Protein AF-A0A2I0MI39-F1 (afdb_monomer_lite)

Radius of gyration: 31.72 Å; chains: 1; bounding box: 59×36×102 Å

Organism: Columba livia (NCBI:txid8932)

Foldseek 3Di:
DDDDDPPPCPPVVCVVCVVVVCVVVVVVVCVVVVVVCCVVVVVVCCVVVLVVLVVVLVVLLVVLVVLLVVLVVPDDPVSVVLNVLSVVLNVLSVPQPSPDPPPPCNVVSSVVSVVSSVVSVVPDDDDPPPPVPPDPPPD

Structure (mmCIF, N/CA/C/O backbone):
data_AF-A0A2I0MI39-F1
#
_entry.id   AF-A0A2I0MI39-F1
#
loop_
_atom_site.group_PDB
_atom_site.id
_atom_site.type_symbol
_atom_site.label_atom_id
_atom_site.label_alt_id
_atom_site.label_comp_id
_atom_site.label_asym_id
_atom_site.label_entity_id
_atom_site.label_seq_id
_atom_site.pdbx_PDB_ins_code
_atom_site.Cartn_x
_atom_site.Cartn_y
_atom_site.Cartn_z
_atom_site.occupancy
_atom_site.B_iso_or_equiv
_atom_site.auth_seq_id
_atom_site.auth_comp_id
_atom_site.auth_asym_id
_atom_site.auth_atom_id
_atom_site.pdbx_PDB_model_num
ATOM 1 N N . MET A 1 1 ? 22.622 -2.334 -71.144 1.00 35.53 1 MET A N 1
ATOM 2 C CA . MET A 1 1 ? 23.442 -1.462 -70.280 1.00 35.53 1 MET A CA 1
ATOM 3 C C . MET A 1 1 ? 23.460 -2.126 -68.914 1.00 35.53 1 MET A C 1
ATOM 5 O O . MET A 1 1 ? 22.457 -2.076 -68.218 1.00 35.53 1 MET A O 1
ATOM 9 N N . ALA A 1 2 ? 24.496 -2.919 -68.637 1.00 39.22 2 ALA A N 1
ATOM 10 C CA . ALA A 1 2 ? 24.607 -3.697 -67.407 1.00 39.22 2 ALA A CA 1
ATOM 11 C C . ALA A 1 2 ? 25.108 -2.776 -66.288 1.00 39.22 2 ALA A C 1
ATOM 13 O O . ALA A 1 2 ? 26.141 -2.128 -66.455 1.00 39.22 2 ALA A O 1
ATOM 14 N N . ALA A 1 3 ? 24.354 -2.684 -65.194 1.00 43.66 3 ALA A N 1
ATOM 15 C CA . ALA A 1 3 ? 24.803 -2.017 -63.982 1.00 43.66 3 ALA A CA 1
ATOM 16 C C . ALA A 1 3 ? 25.864 -2.913 -63.336 1.00 43.66 3 ALA A C 1
ATOM 18 O O . ALA A 1 3 ? 25.566 -4.034 -62.924 1.00 43.66 3 ALA A O 1
ATOM 19 N N . ALA A 1 4 ? 27.110 -2.447 -63.335 1.00 47.12 4 ALA A N 1
ATOM 20 C CA . ALA A 1 4 ? 28.201 -3.110 -62.647 1.00 47.12 4 ALA A CA 1
ATOM 21 C C . ALA A 1 4 ? 27.928 -3.044 -61.140 1.00 47.12 4 ALA A C 1
ATOM 23 O O . ALA A 1 4 ? 27.903 -1.960 -60.556 1.00 47.12 4 ALA A O 1
ATOM 24 N N . ALA A 1 5 ? 27.683 -4.206 -60.538 1.00 52.31 5 ALA A N 1
ATOM 25 C CA . ALA A 1 5 ? 27.735 -4.378 -59.099 1.00 52.31 5 ALA A CA 1
ATOM 26 C C . ALA A 1 5 ? 29.153 -4.027 -58.627 1.00 52.31 5 ALA A C 1
ATOM 28 O O . ALA A 1 5 ? 30.145 -4.524 -59.162 1.00 52.31 5 ALA A O 1
ATOM 29 N N . SER A 1 6 ? 29.238 -3.118 -57.663 1.00 50.66 6 SER A N 1
ATOM 30 C CA . SER A 1 6 ? 30.484 -2.742 -57.009 1.00 50.66 6 SER A CA 1
ATOM 31 C C . SER A 1 6 ? 30.865 -3.836 -56.007 1.00 50.66 6 SER A C 1
ATOM 33 O O . SER A 1 6 ? 30.494 -3.769 -54.841 1.00 50.66 6 SER A O 1
ATOM 35 N N . GLU A 1 7 ? 31.616 -4.846 -56.451 1.00 56.44 7 GLU A N 1
ATOM 36 C CA . GLU A 1 7 ? 32.150 -5.931 -55.599 1.00 56.44 7 GLU A CA 1
ATOM 37 C C . GLU A 1 7 ? 33.188 -5.458 -54.554 1.00 56.44 7 GLU A C 1
ATOM 39 O O . GLU A 1 7 ? 33.725 -6.266 -53.802 1.00 56.44 7 GLU A O 1
ATOM 44 N N . GLY A 1 8 ? 33.475 -4.153 -54.467 1.00 54.38 8 GLY A N 1
ATOM 45 C CA . GLY A 1 8 ? 34.368 -3.571 -53.457 1.00 54.38 8 GLY A CA 1
ATOM 46 C C . GLY A 1 8 ? 33.672 -2.747 -52.369 1.00 54.38 8 GLY A C 1
ATOM 47 O O . GLY A 1 8 ? 34.319 -2.405 -51.384 1.00 54.38 8 GLY A O 1
ATOM 48 N N . SER A 1 9 ? 32.385 -2.424 -52.537 1.00 54.88 9 SER A N 1
ATOM 49 C CA . SER A 1 9 ? 31.638 -1.538 -51.626 1.00 54.88 9 SER A CA 1
ATOM 50 C C . SER A 1 9 ? 30.850 -2.285 -50.551 1.00 54.88 9 SER A C 1
ATOM 52 O O . SER A 1 9 ? 30.189 -1.636 -49.766 1.00 54.88 9 SER A O 1
ATOM 54 N N . ASP A 1 10 ? 30.893 -3.618 -50.502 1.00 67.12 10 ASP A N 1
ATOM 55 C CA . 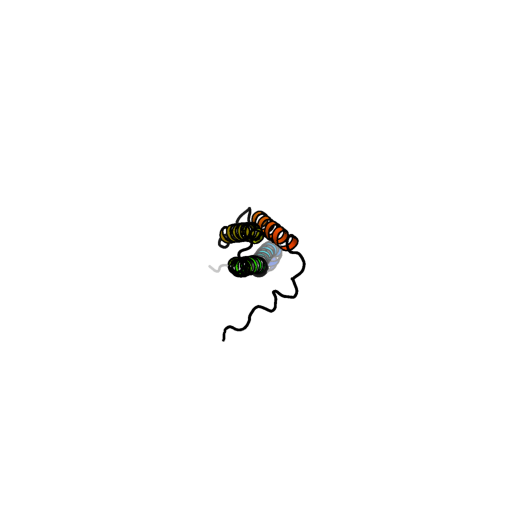ASP A 1 10 ? 30.064 -4.398 -49.563 1.00 67.12 10 ASP A CA 1
ATOM 56 C C . ASP A 1 10 ? 30.882 -4.896 -48.353 1.00 67.12 10 ASP A C 1
ATOM 58 O O . ASP A 1 10 ? 30.527 -4.669 -47.202 1.00 67.12 10 ASP A O 1
ATOM 62 N N . MET A 1 11 ? 32.059 -5.495 -48.587 1.00 72.75 11 MET A N 1
ATOM 63 C CA . MET A 1 11 ? 32.841 -6.154 -47.524 1.00 72.75 11 MET A CA 1
ATOM 64 C C . MET A 1 11 ? 33.561 -5.183 -46.569 1.00 72.75 11 MET A C 1
ATOM 66 O O . MET A 1 11 ? 33.714 -5.477 -45.384 1.00 72.75 11 MET A O 1
ATOM 70 N N . PHE A 1 12 ? 34.037 -4.034 -47.062 1.00 79.94 12 PHE A N 1
ATOM 71 C CA . PHE A 1 12 ? 34.697 -3.031 -46.214 1.00 79.94 12 PHE A CA 1
ATOM 72 C C . PHE A 1 12 ? 33.707 -2.021 -45.621 1.00 79.94 12 PHE A C 1
ATOM 74 O O . PHE A 1 12 ? 33.954 -1.548 -44.513 1.00 79.94 12 PHE A O 1
ATOM 81 N N . ASP A 1 13 ? 32.571 -1.757 -46.279 1.00 80.56 13 ASP A N 1
ATOM 82 C CA . ASP A 1 13 ? 31.486 -0.940 -45.712 1.00 80.56 13 ASP A CA 1
ATOM 83 C C . ASP A 1 13 ? 30.855 -1.634 -44.504 1.00 80.56 13 ASP A C 1
ATOM 85 O O . ASP A 1 13 ? 30.511 -0.976 -43.522 1.00 80.56 13 ASP A O 1
ATOM 89 N N . GLU A 1 14 ? 30.784 -2.969 -44.500 1.00 77.19 14 GLU A N 1
ATOM 90 C CA . GLU A 1 14 ? 30.407 -3.712 -43.300 1.00 77.19 14 GLU A CA 1
ATOM 91 C C . GLU A 1 14 ? 31.328 -3.396 -42.117 1.00 77.19 14 GLU A C 1
ATOM 93 O O . GLU A 1 14 ? 30.830 -3.145 -41.023 1.00 77.19 14 GLU A O 1
ATOM 98 N N . ILE A 1 15 ? 32.646 -3.354 -42.317 1.00 81.38 15 ILE A N 1
ATOM 99 C CA . ILE A 1 15 ? 33.616 -3.077 -41.247 1.00 81.38 15 ILE A CA 1
ATOM 100 C C . ILE A 1 15 ? 33.574 -1.600 -40.835 1.00 81.38 15 ILE A C 1
ATOM 102 O O . ILE A 1 15 ? 33.587 -1.296 -39.644 1.00 81.38 15 ILE A O 1
ATOM 106 N N . VAL A 1 16 ? 33.501 -0.680 -41.800 1.00 83.94 16 VAL A N 1
ATOM 107 C CA . VAL A 1 16 ? 33.480 0.771 -41.546 1.00 83.94 16 VAL A CA 1
ATOM 108 C C . VAL A 1 16 ? 32.198 1.190 -40.828 1.00 83.94 16 VAL A C 1
ATOM 110 O O . VAL A 1 16 ? 32.254 1.988 -39.898 1.00 83.94 16 VAL A O 1
ATOM 113 N N . MET A 1 17 ? 31.055 0.614 -41.202 1.00 83.44 17 MET A N 1
ATOM 114 C CA . MET A 1 17 ? 29.758 0.913 -40.588 1.00 83.44 17 MET A CA 1
ATOM 115 C C . MET A 1 17 ? 29.460 0.041 -39.358 1.00 83.44 17 MET A C 1
ATOM 117 O O . MET A 1 17 ? 28.373 0.139 -38.790 1.00 83.44 17 MET A O 1
ATOM 121 N N . ALA A 1 18 ? 30.387 -0.831 -38.944 1.00 79.94 18 ALA A N 1
ATOM 122 C CA . ALA A 1 18 ? 30.188 -1.736 -37.815 1.00 79.94 18 ALA A CA 1
ATOM 123 C C . ALA A 1 18 ? 29.948 -0.983 -36.499 1.00 79.94 18 ALA A C 1
ATOM 125 O O . ALA A 1 18 ? 29.040 -1.351 -35.762 1.00 79.94 18 ALA A O 1
ATOM 126 N N . ASP A 1 19 ? 30.709 0.081 -36.227 1.00 82.12 19 ASP A N 1
ATOM 127 C CA . ASP A 1 19 ? 30.586 0.871 -34.992 1.00 82.12 19 ASP A CA 1
ATOM 128 C C . ASP A 1 19 ? 29.193 1.511 -34.865 1.00 82.12 19 ASP A C 1
ATOM 130 O O . ASP A 1 19 ? 28.506 1.344 -33.860 1.00 82.12 19 ASP A O 1
ATOM 134 N N . GLU A 1 20 ? 28.712 2.143 -35.938 1.00 82.06 20 GLU A N 1
ATOM 135 C CA . GLU A 1 20 ? 27.383 2.759 -35.991 1.00 82.06 20 GLU A CA 1
ATOM 136 C C . GLU A 1 20 ? 26.254 1.727 -35.807 1.00 82.06 20 GLU A C 1
ATOM 138 O O . GLU A 1 20 ? 25.275 1.985 -35.101 1.00 82.06 20 GLU A O 1
ATOM 143 N N . ARG A 1 21 ? 26.391 0.535 -36.414 1.00 81.38 21 ARG A N 1
ATOM 144 C CA . ARG A 1 21 ? 25.414 -0.555 -36.260 1.00 81.38 21 ARG A CA 1
ATOM 145 C C . ARG A 1 21 ? 25.418 -1.118 -34.847 1.00 81.38 21 ARG A C 1
ATOM 147 O O . ARG A 1 21 ? 24.352 -1.197 -34.249 1.00 81.38 21 ARG A O 1
ATOM 154 N N . PHE A 1 22 ? 26.582 -1.445 -34.287 1.00 81.75 22 PHE A N 1
ATOM 155 C CA . PHE A 1 22 ? 26.676 -1.993 -32.933 1.00 81.75 22 PHE A CA 1
ATOM 156 C C . PHE A 1 22 ? 26.248 -0.983 -31.863 1.00 81.75 22 PHE A C 1
ATOM 158 O O . PHE A 1 22 ? 25.647 -1.377 -30.865 1.00 81.75 22 PHE A O 1
ATOM 165 N N . HIS A 1 23 ? 26.465 0.318 -32.075 1.00 84.31 23 HIS A N 1
ATOM 166 C CA . HIS A 1 23 ? 25.885 1.355 -31.220 1.00 84.31 23 HIS A CA 1
ATOM 167 C C . HIS A 1 23 ? 24.353 1.384 -31.297 1.00 84.31 23 HIS A C 1
ATOM 169 O O . HIS A 1 23 ? 23.687 1.453 -30.260 1.00 84.31 23 HIS A O 1
ATOM 175 N N . GLY A 1 24 ? 23.778 1.304 -32.501 1.00 85.94 24 GLY A N 1
ATOM 176 C CA . GLY A 1 24 ? 22.327 1.252 -32.690 1.00 85.94 24 GLY A CA 1
ATOM 177 C C . GLY A 1 24 ? 21.693 -0.013 -32.103 1.00 85.94 24 GLY A C 1
ATOM 178 O O . GLY A 1 24 ? 20.705 0.075 -31.373 1.00 85.94 24 GLY A O 1
ATOM 179 N N . GLU A 1 25 ? 22.284 -1.173 -32.381 1.00 89.62 25 GLU A N 1
ATOM 180 C CA . GLU A 1 25 ? 21.854 -2.483 -31.883 1.00 89.62 25 GLU A CA 1
ATOM 181 C C . GLU A 1 25 ? 21.966 -2.557 -30.359 1.00 89.62 25 GLU A C 1
ATOM 183 O O . GLU A 1 25 ? 20.990 -2.894 -29.694 1.00 89.62 25 GLU A O 1
ATOM 188 N N . GLY A 1 26 ? 23.099 -2.137 -29.788 1.00 92.50 26 GLY A N 1
ATOM 189 C CA . GLY A 1 26 ? 23.304 -2.127 -28.340 1.00 92.50 26 GLY A CA 1
ATOM 190 C C . GLY A 1 26 ? 22.343 -1.190 -27.603 1.00 92.50 26 GLY A C 1
ATOM 191 O O . GLY A 1 26 ? 21.843 -1.535 -26.532 1.00 92.50 26 GLY A O 1
ATOM 192 N N . TYR A 1 27 ? 22.023 -0.022 -28.176 1.00 93.25 27 TYR A N 1
ATOM 193 C CA . TYR A 1 27 ? 21.002 0.863 -27.609 1.00 93.25 27 TYR A CA 1
ATOM 194 C C . TYR A 1 27 ? 19.609 0.229 -27.659 1.00 93.25 27 TYR A C 1
ATOM 196 O O . TYR A 1 27 ? 18.882 0.272 -26.666 1.00 93.25 27 TYR A O 1
ATOM 204 N N . GLN A 1 28 ? 19.225 -0.351 -28.800 1.00 94.88 28 GLN A N 1
ATOM 205 C CA . GLN A 1 28 ? 17.915 -0.982 -28.959 1.00 94.88 28 GLN A CA 1
ATOM 206 C C . GLN A 1 28 ? 17.751 -2.187 -28.031 1.00 94.88 28 GLN A C 1
ATOM 208 O O . GLN A 1 28 ? 16.720 -2.298 -27.368 1.00 94.88 28 GLN A O 1
ATOM 213 N N . GLU A 1 29 ? 18.768 -3.044 -27.939 1.00 95.19 29 GLU A N 1
ATOM 214 C CA . GLU A 1 29 ? 18.796 -4.186 -27.026 1.00 95.19 29 GLU A CA 1
ATOM 215 C C . GLU A 1 29 ? 18.720 -3.720 -25.569 1.00 95.19 29 GLU A C 1
ATOM 217 O O . GLU A 1 29 ? 17.840 -4.154 -24.824 1.00 95.19 29 GLU A O 1
ATOM 222 N N . GLY A 1 30 ? 19.568 -2.765 -25.176 1.00 96.19 30 GLY A N 1
ATOM 223 C CA . GLY A 1 30 ? 19.573 -2.218 -23.821 1.00 96.19 30 GLY A CA 1
ATOM 224 C C . GLY A 1 30 ? 18.255 -1.539 -23.441 1.00 96.19 30 GLY A C 1
ATOM 225 O O . GLY A 1 30 ? 17.784 -1.688 -22.313 1.00 96.19 30 GLY A O 1
ATOM 226 N N . TYR A 1 31 ? 17.621 -0.826 -24.377 1.00 96.00 31 TYR A N 1
ATOM 227 C CA . TYR A 1 31 ? 16.313 -0.211 -24.159 1.00 96.00 31 TYR A CA 1
ATOM 228 C C . TYR A 1 31 ? 15.204 -1.258 -24.030 1.00 96.00 31 TYR A C 1
ATOM 230 O O . TYR A 1 31 ? 14.377 -1.158 -23.123 1.00 96.00 31 TYR A O 1
ATOM 238 N N . ALA A 1 32 ? 15.182 -2.261 -24.911 1.00 96.75 32 ALA A N 1
ATOM 239 C CA . ALA A 1 32 ? 14.182 -3.321 -24.883 1.00 96.75 32 ALA A CA 1
ATOM 240 C C . ALA A 1 32 ? 14.270 -4.135 -23.584 1.00 96.75 32 ALA A C 1
ATOM 242 O O . ALA A 1 32 ? 13.260 -4.303 -22.897 1.00 96.75 32 ALA A O 1
ATOM 243 N N . GLU A 1 33 ? 15.476 -4.563 -23.206 1.00 96.75 33 GLU A N 1
ATOM 244 C CA . GLU A 1 33 ? 15.709 -5.315 -21.973 1.00 96.75 33 GLU A CA 1
ATOM 245 C C . GLU A 1 33 ? 15.417 -4.455 -20.738 1.00 96.75 33 GLU A C 1
ATOM 247 O O . GLU A 1 33 ? 14.675 -4.869 -19.847 1.00 96.75 33 GLU A O 1
ATOM 252 N N . GLY A 1 34 ? 15.911 -3.214 -20.703 1.00 96.94 34 GLY A N 1
ATOM 253 C CA . GLY A 1 34 ? 15.657 -2.292 -19.595 1.00 96.94 34 GLY A CA 1
ATOM 254 C C . GLY A 1 34 ? 14.170 -1.977 -19.411 1.00 96.94 34 GLY A C 1
ATOM 255 O O . GLY A 1 34 ? 13.675 -1.945 -18.283 1.00 96.94 34 GLY A O 1
ATOM 256 N N . SER A 1 35 ? 13.433 -1.798 -20.512 1.00 96.88 35 SER A N 1
ATOM 257 C CA . SER A 1 35 ? 11.982 -1.598 -20.491 1.00 96.88 35 SER A CA 1
ATOM 258 C C . SER A 1 35 ? 11.261 -2.831 -19.946 1.00 96.88 35 SER A C 1
ATOM 260 O O . SER A 1 35 ? 10.427 -2.717 -19.042 1.00 96.88 35 SER A O 1
ATOM 262 N N . HIS A 1 36 ? 11.621 -4.019 -20.436 1.00 97.12 36 HIS A N 1
ATOM 263 C CA . HIS A 1 36 ? 11.020 -5.274 -20.003 1.00 97.12 36 HIS A CA 1
ATOM 264 C C . HIS A 1 36 ? 11.261 -5.536 -18.511 1.00 97.12 36 HIS A C 1
ATOM 266 O O . HIS A 1 36 ? 10.301 -5.731 -17.757 1.00 97.12 36 HIS A O 1
ATOM 272 N N . VAL A 1 37 ? 12.517 -5.466 -18.062 1.00 97.12 37 VAL A N 1
ATOM 273 C CA . VAL A 1 37 ? 12.890 -5.644 -16.652 1.00 97.12 37 VAL A CA 1
ATOM 274 C C . VAL A 1 37 ? 12.203 -4.600 -15.775 1.00 97.12 37 VAL A C 1
ATOM 276 O O . VAL A 1 37 ? 11.656 -4.946 -14.727 1.00 97.12 37 VAL A O 1
ATOM 279 N N . GLY A 1 38 ? 12.155 -3.340 -16.218 1.00 97.00 38 GLY A N 1
ATOM 280 C CA . GLY A 1 38 ? 11.486 -2.259 -15.498 1.00 97.00 38 GLY A CA 1
ATOM 281 C C . GLY A 1 38 ? 9.999 -2.531 -15.256 1.00 97.00 38 GLY A C 1
ATOM 282 O O . GLY A 1 38 ? 9.510 -2.351 -14.139 1.00 97.00 38 GLY A O 1
ATOM 283 N N . VAL A 1 39 ? 9.278 -3.024 -16.268 1.00 96.56 39 VAL A N 1
ATOM 284 C CA . VAL A 1 39 ? 7.852 -3.372 -16.136 1.00 96.56 39 VAL A CA 1
ATOM 285 C C . VAL A 1 39 ? 7.649 -4.559 -15.196 1.00 96.56 39 VAL A C 1
ATOM 287 O O . VAL A 1 39 ? 6.760 -4.520 -14.339 1.00 96.56 39 VAL A O 1
ATOM 290 N N . VAL A 1 40 ? 8.449 -5.618 -15.344 1.00 97.12 40 VAL A N 1
ATOM 291 C CA . VAL A 1 40 ? 8.330 -6.829 -14.519 1.00 97.12 40 VAL A CA 1
ATOM 292 C C . VAL A 1 40 ? 8.595 -6.504 -13.053 1.00 97.12 40 VAL A C 1
ATOM 294 O O . VAL A 1 40 ? 7.786 -6.845 -12.184 1.00 97.12 40 VAL A O 1
ATOM 297 N N . GLU A 1 41 ? 9.689 -5.802 -12.777 1.00 96.50 41 GLU A N 1
ATOM 298 C CA . GLU A 1 41 ? 10.094 -5.484 -11.415 1.00 96.50 41 GLU A CA 1
ATOM 299 C C . GLU A 1 41 ? 9.154 -4.463 -10.770 1.00 96.50 41 GLU A C 1
ATOM 301 O O . GLU A 1 41 ? 8.732 -4.654 -9.628 1.00 96.50 41 GLU A O 1
ATOM 306 N N . GLY A 1 42 ? 8.726 -3.442 -11.521 1.00 94.94 42 GLY A N 1
ATOM 307 C CA . GLY A 1 42 ? 7.739 -2.471 -11.052 1.00 94.94 42 GLY A CA 1
ATOM 308 C C . GLY A 1 42 ? 6.413 -3.131 -10.667 1.00 94.94 42 GLY A C 1
ATOM 309 O O . GLY A 1 42 ? 5.882 -2.880 -9.582 1.00 94.94 42 GLY A O 1
ATOM 310 N N . ARG A 1 43 ? 5.907 -4.052 -11.501 1.00 95.00 43 ARG A N 1
ATOM 311 C CA . ARG A 1 43 ? 4.692 -4.826 -11.199 1.00 95.00 43 ARG A CA 1
ATOM 312 C C . ARG A 1 43 ? 4.877 -5.694 -9.955 1.00 95.00 43 ARG A C 1
ATOM 314 O O . ARG A 1 43 ? 4.004 -5.708 -9.086 1.00 95.00 43 ARG A O 1
ATOM 321 N N . ARG A 1 44 ? 5.988 -6.430 -9.869 1.00 96.31 44 ARG A N 1
ATOM 322 C CA . ARG A 1 44 ? 6.286 -7.324 -8.740 1.00 96.31 44 ARG A CA 1
ATOM 323 C C . ARG A 1 44 ? 6.354 -6.547 -7.429 1.00 96.31 44 ARG A C 1
ATOM 325 O O . ARG A 1 44 ? 5.740 -6.953 -6.442 1.00 96.31 44 ARG A O 1
ATOM 332 N N . TYR A 1 45 ? 7.072 -5.428 -7.436 1.00 93.44 45 TYR A N 1
ATOM 333 C CA . TYR A 1 45 ? 7.220 -4.564 -6.276 1.00 93.44 45 TYR A CA 1
ATOM 334 C C . TYR A 1 45 ? 5.877 -3.969 -5.847 1.00 93.44 45 TYR A C 1
ATOM 336 O O . TYR A 1 45 ? 5.510 -4.089 -4.679 1.00 93.44 45 TYR A O 1
ATOM 344 N N . GLY A 1 46 ? 5.111 -3.405 -6.787 1.00 92.12 46 GLY A N 1
ATOM 345 C CA . GLY A 1 46 ? 3.795 -2.829 -6.508 1.00 92.12 46 GLY A CA 1
ATOM 346 C C . GLY A 1 46 ? 2.821 -3.841 -5.903 1.00 92.12 46 GLY A C 1
ATOM 347 O O . GLY A 1 46 ? 2.165 -3.541 -4.908 1.00 92.12 46 GLY A O 1
ATOM 348 N N . LEU A 1 47 ? 2.783 -5.069 -6.435 1.00 92.44 47 LEU A N 1
ATOM 349 C CA . LEU A 1 47 ? 1.939 -6.142 -5.905 1.00 92.44 47 LEU A CA 1
ATOM 350 C C . LEU A 1 47 ? 2.331 -6.522 -4.471 1.00 92.44 47 LEU A C 1
ATOM 352 O O . LEU A 1 47 ? 1.479 -6.555 -3.584 1.00 92.44 47 LEU A O 1
ATOM 356 N N . LEU A 1 48 ? 3.615 -6.801 -4.233 1.00 93.75 48 LEU A N 1
ATOM 357 C CA . LEU A 1 48 ? 4.099 -7.215 -2.916 1.00 93.75 48 LEU A CA 1
ATOM 358 C C . LEU A 1 48 ? 3.890 -6.111 -1.873 1.00 93.75 48 LEU A C 1
ATOM 360 O O . LEU A 1 48 ? 3.427 -6.369 -0.761 1.00 93.75 48 LEU A O 1
ATOM 364 N N . HIS A 1 49 ? 4.239 -4.878 -2.235 1.00 90.25 49 HIS A N 1
ATOM 365 C CA . HIS A 1 49 ? 4.144 -3.733 -1.344 1.00 90.25 49 HIS A CA 1
ATOM 366 C C . HIS A 1 49 ? 2.686 -3.372 -1.044 1.00 90.25 49 HIS A C 1
ATOM 368 O O . HIS A 1 49 ? 2.322 -3.212 0.122 1.00 90.25 49 HIS A O 1
ATOM 374 N N . GLY A 1 50 ? 1.836 -3.338 -2.073 1.00 90.44 50 GLY A N 1
ATOM 375 C CA . GLY A 1 50 ? 0.402 -3.103 -1.929 1.00 90.44 50 GLY A CA 1
ATOM 376 C C . GLY A 1 50 ? -0.276 -4.169 -1.069 1.00 90.44 50 GLY A C 1
ATOM 377 O O . GLY A 1 50 ? -1.015 -3.829 -0.148 1.00 90.44 50 GLY A O 1
ATOM 378 N N . ALA A 1 51 ? 0.040 -5.452 -1.282 1.00 91.06 51 ALA A N 1
ATOM 379 C CA . ALA A 1 51 ? -0.490 -6.543 -0.462 1.00 91.06 51 ALA A CA 1
ATOM 380 C C . ALA A 1 51 ? -0.084 -6.414 1.014 1.00 91.06 51 ALA A C 1
ATOM 382 O O . ALA A 1 51 ? -0.906 -6.629 1.906 1.00 91.06 51 ALA A O 1
ATOM 383 N N . LYS A 1 52 ? 1.167 -6.020 1.286 1.00 90.62 52 LYS A N 1
ATOM 384 C CA . LYS A 1 52 ? 1.655 -5.794 2.652 1.00 90.62 52 LYS A CA 1
ATOM 385 C C . LYS A 1 52 ? 0.878 -4.679 3.355 1.00 90.62 52 LYS A C 1
ATOM 387 O O . LYS A 1 52 ? 0.413 -4.888 4.473 1.00 90.62 52 LYS A O 1
ATOM 392 N N . ILE A 1 53 ? 0.715 -3.527 2.702 1.00 89.25 53 ILE A N 1
ATOM 393 C CA . ILE A 1 53 ? -0.038 -2.392 3.258 1.00 89.25 53 ILE A CA 1
ATOM 394 C C . ILE A 1 53 ? -1.513 -2.765 3.440 1.00 89.25 53 ILE A C 1
ATOM 396 O O . ILE A 1 53 ? -2.080 -2.536 4.506 1.00 89.25 53 ILE A O 1
ATOM 400 N N . GLY A 1 54 ? -2.127 -3.387 2.432 1.00 91.38 54 GLY A N 1
ATOM 401 C CA . GLY A 1 54 ? -3.525 -3.808 2.491 1.00 91.38 54 GLY A CA 1
ATOM 402 C C . GLY A 1 54 ? -3.792 -4.788 3.634 1.00 91.38 54 GLY A C 1
ATOM 403 O O . GLY A 1 54 ? -4.752 -4.615 4.383 1.00 91.38 54 GLY A O 1
ATOM 404 N N . SER A 1 55 ? -2.910 -5.774 3.831 1.00 90.62 55 SER A N 1
ATOM 405 C CA . SER A 1 55 ? -3.014 -6.719 4.948 1.00 90.62 55 SER A CA 1
ATOM 406 C C . SER A 1 55 ? -2.876 -6.032 6.307 1.00 90.62 55 SER A C 1
ATOM 408 O O . SER A 1 55 ? -3.557 -6.417 7.257 1.00 90.62 55 SER A O 1
ATOM 410 N N . GLU A 1 56 ? -1.993 -5.044 6.422 1.00 90.75 56 GLU A N 1
ATOM 411 C CA . GLU A 1 56 ? -1.789 -4.295 7.660 1.00 90.75 56 GLU A CA 1
ATOM 412 C C . GLU A 1 56 ? -3.031 -3.474 8.026 1.00 90.75 56 GLU A C 1
ATOM 414 O O . GLU A 1 56 ? -3.564 -3.611 9.129 1.00 90.75 56 GLU A O 1
ATOM 419 N N . ILE A 1 57 ? -3.546 -2.688 7.079 1.00 91.44 57 ILE A N 1
ATOM 420 C CA . ILE A 1 57 ? -4.751 -1.878 7.278 1.00 91.44 57 ILE A CA 1
ATOM 421 C C . ILE A 1 57 ? -5.970 -2.770 7.558 1.00 91.44 57 ILE A C 1
ATOM 423 O O . ILE A 1 57 ? -6.752 -2.484 8.467 1.00 91.44 57 ILE A O 1
ATOM 427 N N . GLY A 1 58 ? -6.111 -3.878 6.824 1.00 92.31 58 GLY A N 1
ATOM 428 C CA . GLY A 1 58 ? -7.181 -4.851 7.037 1.00 92.31 58 GLY A CA 1
ATOM 429 C C . GLY A 1 58 ? -7.152 -5.465 8.438 1.00 92.31 58 GLY A C 1
ATOM 430 O O . GLY A 1 58 ? -8.197 -5.596 9.075 1.00 92.31 58 GLY A O 1
ATOM 431 N N . CYS A 1 59 ? -5.961 -5.771 8.962 1.00 91.00 59 CYS A N 1
ATOM 432 C CA . CYS A 1 59 ? -5.790 -6.253 10.333 1.00 91.00 59 CYS A CA 1
ATOM 433 C C . CYS A 1 59 ? -6.250 -5.209 11.364 1.00 91.00 59 CYS A C 1
ATOM 435 O O . CYS A 1 59 ? -7.011 -5.533 12.278 1.00 91.00 59 CYS A O 1
ATOM 437 N N . TYR A 1 60 ? -5.859 -3.942 11.191 1.00 92.75 60 TYR A N 1
ATOM 438 C CA . TYR A 1 60 ? -6.274 -2.856 12.085 1.00 92.75 60 TYR A CA 1
ATOM 439 C C . TYR A 1 60 ? -7.785 -2.636 12.075 1.00 92.75 60 TYR A C 1
ATOM 441 O O . TYR A 1 60 ? -8.384 -2.431 13.132 1.00 92.75 60 TYR A O 1
ATOM 449 N N . LEU A 1 61 ? -8.409 -2.719 10.899 1.00 93.00 61 LEU A N 1
ATOM 450 C CA . LEU A 1 61 ? -9.857 -2.621 10.763 1.00 93.00 61 LEU A CA 1
ATOM 451 C C . LEU A 1 61 ? -10.565 -3.787 11.459 1.00 93.00 61 LEU A C 1
ATOM 453 O O . LEU A 1 61 ? -11.495 -3.565 12.232 1.00 93.00 61 LEU A O 1
ATOM 457 N N . GLY A 1 62 ? -10.105 -5.019 11.223 1.00 91.94 62 GLY A N 1
ATOM 458 C CA . GLY A 1 62 ? -10.655 -6.217 11.857 1.00 91.94 62 GLY A CA 1
ATOM 459 C C . GLY A 1 62 ? -10.564 -6.159 13.382 1.00 91.94 62 GLY A C 1
ATOM 460 O O . GLY A 1 62 ? -11.551 -6.426 14.070 1.00 91.94 62 GLY A O 1
ATOM 461 N N . PHE A 1 63 ? -9.417 -5.723 13.913 1.00 90.19 63 PHE A N 1
ATOM 462 C CA . PHE A 1 63 ? -9.246 -5.440 15.337 1.00 90.19 63 PHE A CA 1
ATOM 463 C C . PHE A 1 63 ? -10.269 -4.407 15.818 1.00 90.19 63 PHE A C 1
ATOM 465 O O . PHE A 1 63 ? -10.999 -4.665 16.775 1.00 90.19 63 PHE A O 1
ATOM 472 N N . ALA A 1 64 ? -10.359 -3.259 15.140 1.00 91.62 64 ALA A N 1
ATOM 473 C CA . ALA A 1 64 ? -11.209 -2.162 15.579 1.00 91.62 64 ALA A CA 1
ATOM 474 C C . ALA A 1 64 ? -12.692 -2.556 15.639 1.00 91.62 64 ALA A C 1
ATOM 476 O O . ALA A 1 64 ? -13.354 -2.303 16.645 1.00 91.62 64 ALA A O 1
ATOM 477 N N . LEU A 1 65 ? -13.186 -3.239 14.601 1.00 90.75 65 LEU A N 1
ATOM 478 C CA . LEU A 1 65 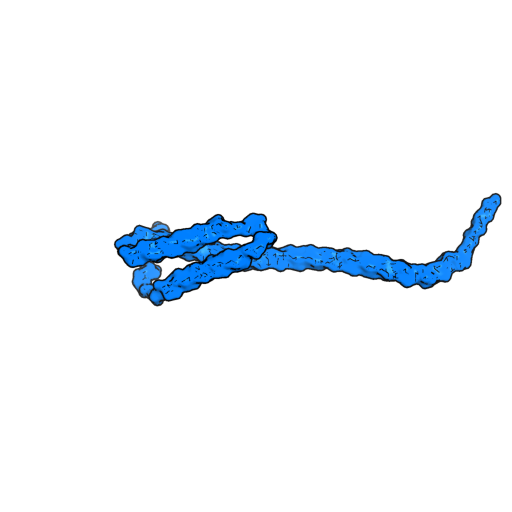? -14.568 -3.713 14.513 1.00 90.75 65 LEU A CA 1
ATOM 479 C C . LEU A 1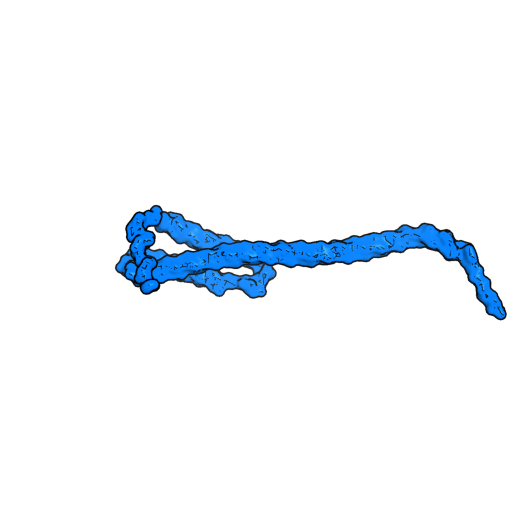 65 ? -14.880 -4.798 15.553 1.00 90.75 65 LEU A C 1
ATOM 481 O O . LEU A 1 65 ? -15.931 -4.754 16.195 1.00 90.75 65 LEU A O 1
ATOM 485 N N . THR A 1 66 ? -13.963 -5.750 15.756 1.00 90.25 66 THR A N 1
ATOM 486 C CA . THR A 1 66 ? -14.145 -6.830 16.741 1.00 90.25 66 THR A CA 1
ATOM 487 C C . THR A 1 66 ? -14.256 -6.259 18.151 1.00 90.25 66 THR A C 1
ATOM 489 O O . THR A 1 66 ? -15.200 -6.566 18.879 1.00 90.25 66 THR A O 1
ATOM 492 N N . TRP A 1 67 ? -13.337 -5.368 18.525 1.00 88.19 67 TRP A N 1
ATOM 493 C CA . TRP A 1 67 ? -13.363 -4.722 19.835 1.00 88.19 67 TRP A CA 1
ATOM 494 C C . TRP A 1 67 ? -14.552 -3.793 20.016 1.00 88.19 67 TRP A C 1
ATOM 496 O O . TRP A 1 67 ? -15.124 -3.747 21.102 1.00 88.19 67 TRP A O 1
ATOM 506 N N . GLN A 1 68 ? -14.967 -3.085 18.968 1.00 87.06 68 GLN A N 1
ATOM 507 C CA . GLN A 1 68 ? -16.164 -2.257 19.022 1.00 87.06 68 GLN A CA 1
ATOM 508 C C . GLN A 1 68 ? -17.404 -3.104 19.341 1.00 87.06 68 GLN A C 1
ATOM 510 O O . GLN A 1 68 ? -18.163 -2.742 20.239 1.00 87.06 68 GLN A O 1
ATOM 515 N N . CYS A 1 69 ? -17.557 -4.261 18.690 1.00 86.81 69 CYS A N 1
ATOM 516 C CA . CYS A 1 69 ? -18.633 -5.211 18.976 1.00 86.81 69 CYS A CA 1
ATOM 517 C C . CYS A 1 69 ? -18.563 -5.741 20.421 1.00 86.81 69 CYS A C 1
ATOM 519 O O . CYS A 1 69 ? -19.558 -5.713 21.145 1.00 86.81 69 CYS A O 1
ATOM 521 N N . LEU A 1 70 ? -17.385 -6.164 20.891 1.00 85.19 70 LEU A N 1
ATOM 522 C CA . LEU A 1 70 ? -17.210 -6.673 22.259 1.00 85.19 70 LEU A CA 1
ATOM 523 C C . LEU A 1 70 ? -17.532 -5.617 23.327 1.00 85.19 70 LEU A C 1
ATOM 525 O O . LEU A 1 70 ? -18.218 -5.909 24.305 1.00 85.19 70 LEU A O 1
ATOM 529 N N . LEU A 1 71 ? -17.073 -4.378 23.138 1.00 83.31 71 LEU A N 1
ATOM 530 C CA . LEU A 1 71 ? -17.272 -3.293 24.102 1.00 83.31 71 LEU A CA 1
ATOM 531 C C . LEU A 1 71 ? -18.712 -2.769 24.120 1.00 83.31 71 LEU A C 1
ATOM 533 O O . LEU A 1 71 ? -19.181 -2.338 25.170 1.00 83.31 71 LEU A O 1
ATOM 537 N N . GLN A 1 72 ? -19.432 -2.830 22.997 1.00 75.56 72 GLN A N 1
ATOM 538 C CA . GLN A 1 72 ? -20.856 -2.475 22.944 1.00 75.56 72 GLN A CA 1
ATOM 539 C C . GLN A 1 72 ? -21.734 -3.438 23.756 1.00 75.56 72 GLN A C 1
ATOM 541 O O . GLN A 1 72 ? -22.754 -3.020 24.298 1.00 75.56 72 GLN A O 1
ATOM 546 N N . ASN A 1 73 ? -21.314 -4.698 23.902 1.00 70.38 73 ASN A N 1
ATOM 547 C CA . ASN A 1 73 ? -22.011 -5.695 24.718 1.00 70.38 73 ASN A CA 1
ATOM 548 C C . ASN A 1 73 ? -21.738 -5.554 26.234 1.00 70.38 73 ASN A C 1
ATOM 550 O O . ASN A 1 73 ? -22.402 -6.212 27.034 1.00 70.38 73 ASN A O 1
ATOM 554 N N . CYS A 1 74 ? -20.808 -4.678 26.643 1.00 64.88 74 CYS A N 1
ATOM 555 C CA . CYS A 1 74 ? -20.430 -4.427 28.039 1.00 64.88 74 CYS A CA 1
ATOM 556 C C . CYS A 1 74 ? -20.424 -2.911 28.339 1.00 64.88 74 CYS A C 1
ATOM 558 O O . CYS A 1 74 ? -19.379 -2.265 28.214 1.00 64.88 74 CYS A O 1
ATOM 560 N N . PRO A 1 75 ? -21.556 -2.305 28.740 1.00 61.16 75 PRO A N 1
ATOM 561 C CA . PRO A 1 75 ? -21.645 -0.863 28.959 1.00 61.16 75 PRO A CA 1
ATOM 562 C C . PRO A 1 75 ? -20.991 -0.442 30.290 1.00 61.16 75 PRO A C 1
ATOM 564 O O . PRO A 1 75 ? -21.643 -0.362 31.326 1.00 61.16 75 PRO A O 1
ATOM 567 N N . ASP A 1 76 ? -19.688 -0.154 30.254 1.00 69.94 76 ASP A N 1
ATOM 568 C CA . ASP A 1 76 ? -18.937 0.559 31.302 1.00 69.94 76 ASP A CA 1
ATOM 569 C C . ASP A 1 76 ? -18.631 1.989 30.801 1.00 69.94 76 ASP A C 1
ATOM 571 O O . ASP A 1 76 ? -18.257 2.180 29.641 1.00 69.94 76 ASP A O 1
ATOM 575 N N . GLU A 1 77 ? -18.748 3.007 31.659 1.00 66.62 77 GLU A N 1
ATOM 576 C CA . GLU A 1 77 ? -18.335 4.403 31.398 1.00 66.62 77 GLU A CA 1
ATOM 577 C C . GLU A 1 77 ? -16.912 4.496 30.804 1.00 66.62 77 GLU A C 1
ATOM 579 O O . GLU A 1 77 ? -16.627 5.318 29.926 1.00 66.62 77 GLU A O 1
ATOM 584 N N . LYS A 1 78 ? -16.009 3.594 31.214 1.00 67.69 78 LYS A N 1
ATOM 585 C CA . LYS A 1 78 ? -14.633 3.502 30.696 1.00 67.69 78 LYS A CA 1
ATOM 586 C C . LYS A 1 78 ? -14.564 3.046 29.235 1.00 67.69 78 LYS A C 1
ATOM 588 O O . LYS A 1 78 ? -13.615 3.408 28.533 1.00 67.69 78 LYS A O 1
ATOM 593 N N . ASN A 1 79 ? -15.562 2.308 28.750 1.00 76.31 79 ASN A N 1
ATOM 594 C CA . ASN A 1 79 ? -15.602 1.782 27.384 1.00 76.31 79 ASN A CA 1
ATOM 595 C C . ASN A 1 79 ? -16.002 2.852 26.361 1.00 76.31 79 ASN A C 1
ATOM 597 O O . ASN A 1 79 ? -15.567 2.781 25.215 1.00 76.31 79 ASN A O 1
ATOM 601 N N . SER A 1 80 ? -16.711 3.908 26.775 1.00 78.75 80 SER A N 1
ATOM 602 C CA . SER A 1 80 ? -17.095 5.026 25.896 1.00 78.75 80 SER A CA 1
ATOM 603 C C . SER A 1 80 ? -15.884 5.723 25.259 1.00 78.75 80 SER A C 1
ATOM 605 O O . SER A 1 80 ? -15.874 6.021 24.063 1.00 78.75 80 SER A O 1
ATOM 607 N N . LYS A 1 81 ? -14.805 5.926 26.030 1.00 83.12 81 LYS A N 1
ATOM 608 C CA . LYS A 1 81 ? -13.557 6.520 25.514 1.00 83.12 81 LYS A CA 1
ATOM 609 C C . LYS A 1 81 ? -12.851 5.598 24.518 1.00 83.12 81 LYS A C 1
ATOM 611 O O . LYS A 1 81 ? -12.343 6.079 23.509 1.00 83.12 81 LYS A O 1
ATOM 616 N N . LYS A 1 82 ? -12.851 4.288 24.786 1.00 83.75 82 LYS A N 1
ATOM 617 C CA . LYS A 1 82 ? -12.254 3.272 23.907 1.00 83.75 82 LYS A CA 1
ATOM 618 C C . LYS A 1 82 ? -13.015 3.166 22.586 1.00 83.75 82 LYS A C 1
ATOM 620 O O . LYS A 1 82 ? -12.392 3.223 21.536 1.00 83.75 82 LYS A O 1
ATOM 625 N N . ILE A 1 83 ? -14.348 3.119 22.635 1.00 86.44 83 ILE A N 1
ATOM 626 C CA . ILE A 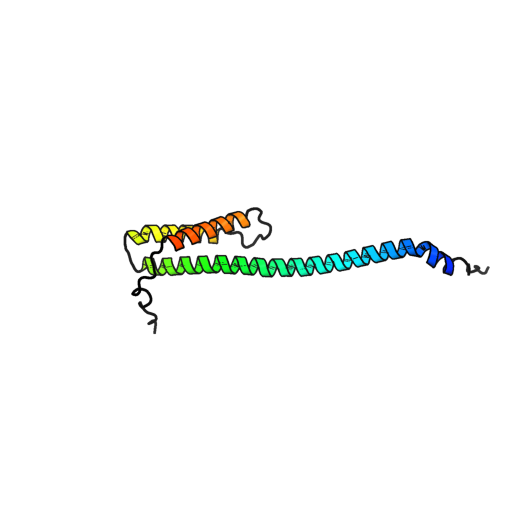1 83 ? -15.211 3.080 21.445 1.00 86.44 83 ILE A CA 1
ATOM 627 C C . ILE A 1 83 ? -14.959 4.302 20.554 1.00 86.44 83 ILE A C 1
ATOM 629 O O . ILE A 1 83 ? -14.696 4.136 19.370 1.00 86.44 83 ILE A O 1
ATOM 633 N N . LYS A 1 84 ? -14.899 5.515 21.122 1.00 89.12 84 LYS A N 1
ATOM 634 C CA . LYS A 1 84 ? -14.577 6.732 20.350 1.00 89.12 84 LYS A CA 1
ATOM 635 C C . LYS A 1 84 ? -13.202 6.678 19.679 1.00 89.12 84 LYS A C 1
ATOM 637 O O . LYS A 1 84 ? -13.026 7.195 18.578 1.00 89.12 84 LYS A O 1
ATOM 642 N N . ALA A 1 85 ? -12.213 6.088 20.346 1.00 89.12 85 ALA A N 1
ATOM 643 C CA . ALA A 1 85 ? -10.882 5.930 19.776 1.00 89.12 85 ALA A CA 1
ATOM 644 C C . ALA A 1 85 ? -10.862 4.880 18.644 1.00 89.12 85 ALA A C 1
ATOM 646 O O . ALA A 1 85 ? -10.198 5.103 17.632 1.00 89.12 85 ALA A O 1
ATOM 647 N N . LEU A 1 86 ? -11.642 3.798 18.765 1.00 91.31 86 LEU A N 1
ATOM 648 C CA . LEU A 1 86 ? -11.852 2.808 17.700 1.00 91.31 86 LEU A CA 1
ATOM 649 C C . LEU A 1 86 ? -12.574 3.426 16.492 1.00 91.31 86 LEU A C 1
ATOM 651 O O . LEU A 1 86 ? -12.102 3.268 15.370 1.00 91.31 86 LEU A O 1
ATOM 655 N N . ASP A 1 87 ? -13.635 4.210 16.713 1.00 92.69 87 ASP A N 1
ATOM 656 C CA . ASP A 1 87 ? -14.346 4.944 15.653 1.00 92.69 87 ASP A CA 1
ATOM 657 C C . ASP A 1 87 ? -13.415 5.897 14.899 1.00 92.69 87 ASP A C 1
ATOM 659 O O . ASP A 1 87 ? -13.465 6.005 13.673 1.00 92.69 87 ASP A O 1
ATOM 663 N N . SER A 1 88 ? -12.515 6.572 15.622 1.00 93.88 88 SER A N 1
ATOM 664 C CA . SER A 1 88 ? -11.516 7.437 15.001 1.00 93.88 88 SER A CA 1
ATOM 665 C C . SER A 1 88 ? -10.550 6.652 14.112 1.00 93.88 88 SER A C 1
ATOM 667 O O . SER A 1 88 ? -10.225 7.139 13.030 1.00 93.88 88 SER A O 1
ATOM 669 N N . LEU A 1 89 ? -10.098 5.467 14.538 1.00 93.56 89 LEU A N 1
ATOM 670 C CA . LEU A 1 89 ? -9.234 4.600 13.733 1.00 93.56 89 LEU A CA 1
ATOM 671 C C . LEU A 1 89 ? -9.970 4.094 12.482 1.00 93.56 89 LEU A C 1
ATOM 673 O O . LEU A 1 89 ? -9.441 4.216 11.379 1.00 93.56 89 LEU A O 1
ATOM 677 N N . ILE A 1 90 ? -11.202 3.600 12.634 1.00 94.31 90 ILE A N 1
ATOM 678 C CA . ILE A 1 90 ? -12.045 3.137 11.519 1.00 94.31 90 ILE A CA 1
ATOM 679 C C . ILE A 1 90 ? -12.264 4.270 10.514 1.00 94.31 90 ILE A C 1
ATOM 681 O O . ILE A 1 90 ? -12.091 4.075 9.313 1.00 94.31 90 ILE A O 1
ATOM 685 N N . GLY A 1 91 ? -12.570 5.476 10.996 1.00 94.50 91 GLY A N 1
ATOM 686 C CA . GLY A 1 91 ? -12.771 6.644 10.144 1.00 94.50 91 GLY A CA 1
ATOM 687 C C . GLY A 1 91 ? -11.519 7.066 9.367 1.00 94.50 91 GLY A C 1
ATOM 688 O O . GLY A 1 91 ? -11.647 7.550 8.244 1.00 94.50 91 GLY A O 1
ATOM 689 N N . MET A 1 92 ? -10.314 6.881 9.923 1.00 93.88 92 MET A N 1
ATOM 690 C CA . MET A 1 92 ? -9.063 7.102 9.179 1.00 93.88 92 MET A CA 1
ATOM 691 C C . MET A 1 92 ? -8.862 6.032 8.104 1.00 93.88 92 MET A C 1
ATOM 693 O O . MET A 1 92 ? -8.530 6.363 6.971 1.00 93.88 92 MET A O 1
ATOM 697 N N . ILE A 1 93 ? -9.124 4.767 8.441 1.00 93.56 93 ILE A N 1
ATOM 698 C CA . ILE A 1 93 ? -8.994 3.630 7.524 1.00 93.56 93 ILE A CA 1
ATOM 699 C C . ILE A 1 93 ? -9.977 3.733 6.348 1.00 93.56 93 ILE A C 1
ATOM 701 O O . ILE A 1 93 ? -9.603 3.468 5.211 1.00 93.56 93 ILE A O 1
ATOM 705 N N . GLN A 1 94 ? -11.222 4.149 6.585 1.00 91.06 94 GLN A N 1
ATOM 706 C CA . GLN A 1 94 ? -12.235 4.295 5.530 1.00 91.06 94 GLN A CA 1
ATOM 707 C C . GLN A 1 94 ? -11.939 5.438 4.553 1.00 91.06 94 GLN A C 1
ATOM 709 O O . GLN A 1 94 ? -12.388 5.399 3.412 1.00 91.06 94 GLN A O 1
ATOM 714 N N . LYS A 1 95 ? -11.201 6.461 4.995 1.00 90.50 95 LYS A N 1
ATOM 715 C CA . LYS A 1 95 ? -10.783 7.594 4.154 1.00 90.50 95 LYS A CA 1
ATOM 716 C C . LYS A 1 95 ? -9.471 7.339 3.418 1.00 90.50 95 LYS A C 1
ATOM 718 O O . LYS A 1 95 ? -9.051 8.191 2.641 1.00 90.50 95 LYS A O 1
ATOM 723 N N . PHE A 1 96 ? -8.814 6.215 3.690 1.00 87.62 96 PHE A N 1
ATOM 724 C CA . PHE A 1 96 ? -7.550 5.877 3.061 1.00 87.62 96 PHE A CA 1
ATOM 725 C C . PHE A 1 96 ? -7.750 5.671 1.544 1.00 87.62 96 PHE A C 1
ATOM 727 O O . PHE A 1 96 ? -8.708 5.004 1.148 1.00 87.62 96 PHE A O 1
ATOM 734 N N . PRO A 1 97 ? -6.900 6.247 0.677 1.00 84.75 97 PRO A N 1
ATOM 735 C CA . PRO A 1 97 ? -7.098 6.197 -0.769 1.00 84.75 97 PRO A CA 1
ATOM 736 C C . PRO A 1 97 ? -6.591 4.872 -1.352 1.00 84.75 97 PRO A C 1
ATOM 738 O O . PRO A 1 97 ? -5.444 4.754 -1.764 1.00 84.75 97 PRO A O 1
ATOM 741 N N . TYR A 1 98 ? -7.462 3.862 -1.389 1.00 80.19 98 TYR A N 1
ATOM 742 C CA . TYR A 1 98 ? -7.133 2.534 -1.932 1.00 80.19 98 TYR A CA 1
ATOM 743 C C . TYR A 1 98 ? -6.991 2.506 -3.460 1.00 80.19 98 TYR A C 1
ATOM 745 O O . TYR A 1 98 ? -6.276 1.660 -3.989 1.00 80.19 98 TYR A O 1
ATOM 753 N N . GLU A 1 99 ? -7.669 3.419 -4.156 1.00 78.75 99 GLU A N 1
ATOM 754 C CA . GLU A 1 99 ? -7.759 3.428 -5.623 1.00 78.75 99 GLU A CA 1
ATOM 755 C C . GLU A 1 99 ? -6.597 4.174 -6.301 1.00 78.75 99 GLU A C 1
ATOM 757 O O . GLU A 1 99 ? -6.361 3.984 -7.493 1.00 78.75 99 GLU A O 1
ATOM 762 N N . ASP A 1 100 ? -5.865 5.018 -5.562 1.00 83.62 100 ASP A N 1
ATOM 763 C CA . ASP A 1 100 ? -4.797 5.862 -6.108 1.00 83.62 100 ASP A CA 1
ATOM 764 C C . ASP A 1 100 ? -3.425 5.514 -5.496 1.00 83.62 100 ASP A C 1
ATOM 766 O O . ASP A 1 100 ? -3.055 6.038 -4.440 1.00 83.62 100 ASP A O 1
ATOM 770 N N . PRO A 1 101 ? -2.629 4.656 -6.163 1.00 75.00 101 PRO A N 1
ATOM 771 C CA . PRO A 1 101 ? -1.283 4.314 -5.713 1.00 75.00 101 PRO A CA 1
ATOM 772 C C . PRO A 1 101 ? -0.270 5.458 -5.881 1.00 75.00 101 PRO A C 1
ATOM 774 O O . PRO A 1 101 ? 0.844 5.348 -5.373 1.00 75.00 101 PRO A O 1
ATOM 777 N N . THR A 1 102 ? -0.626 6.541 -6.581 1.00 84.38 102 THR A N 1
ATOM 778 C CA . THR A 1 102 ? 0.222 7.730 -6.777 1.00 84.38 102 THR A CA 1
ATOM 779 C C . THR A 1 102 ? -0.067 8.848 -5.780 1.00 84.38 102 THR A C 1
ATOM 781 O O . THR A 1 102 ? 0.515 9.924 -5.877 1.00 84.38 102 THR A O 1
ATOM 784 N N . TYR A 1 103 ? -0.930 8.603 -4.793 1.00 87.31 103 TYR A N 1
ATOM 785 C CA . TYR A 1 103 ? -1.288 9.599 -3.796 1.00 87.31 103 TYR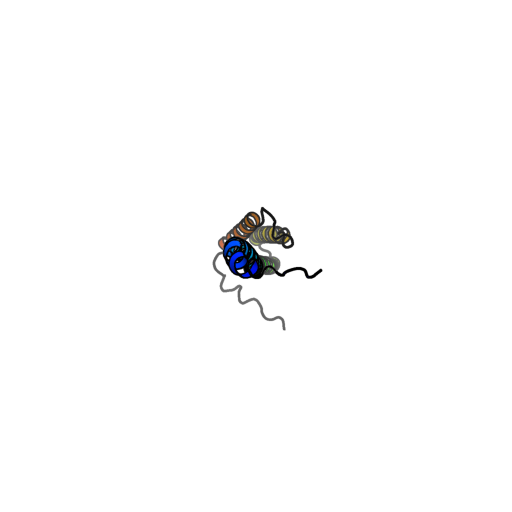 A CA 1
ATOM 786 C C . TYR A 1 103 ? -0.077 10.053 -2.960 1.00 87.31 103 TYR A C 1
ATOM 788 O O . TYR A 1 103 ? 0.457 9.304 -2.141 1.00 87.31 103 TYR A O 1
ATOM 796 N N . ASP A 1 104 ? 0.307 11.324 -3.101 1.00 86.44 104 ASP A N 1
ATOM 797 C CA . ASP A 1 104 ? 1.523 11.890 -2.492 1.00 86.44 104 ASP A CA 1
ATOM 798 C C . ASP A 1 104 ? 1.585 11.766 -0.959 1.00 86.44 104 ASP A C 1
ATOM 800 O O . ASP A 1 104 ? 2.667 11.707 -0.376 1.00 86.44 104 ASP A O 1
ATOM 804 N N . LYS A 1 105 ? 0.431 11.719 -0.279 1.00 87.62 105 LYS A N 1
ATOM 805 C CA . LYS A 1 105 ? 0.350 11.637 1.193 1.00 87.62 105 LYS A CA 1
ATOM 806 C C . LYS A 1 105 ? 0.027 10.235 1.707 1.00 87.62 105 LYS A C 1
ATOM 808 O O . LYS A 1 105 ? -0.239 10.071 2.897 1.00 87.62 105 LYS A O 1
ATOM 813 N N . LEU A 1 106 ? 0.080 9.215 0.844 1.00 87.06 106 LEU A N 1
ATOM 814 C CA . LEU A 1 106 ? -0.265 7.830 1.188 1.00 87.06 106 LEU A CA 1
ATOM 815 C C . LEU A 1 106 ? 0.543 7.333 2.386 1.00 87.06 106 LEU A C 1
ATOM 817 O O . LEU A 1 106 ? -0.009 6.789 3.342 1.00 87.06 106 LEU A O 1
ATOM 821 N N . GLN A 1 107 ? 1.852 7.583 2.354 1.00 87.31 107 GLN A N 1
ATOM 822 C CA . GLN A 1 107 ? 2.761 7.179 3.418 1.00 87.31 107 GLN A CA 1
ATOM 823 C C . GLN A 1 107 ? 2.484 7.933 4.726 1.00 87.31 107 GLN A C 1
ATOM 825 O O . GLN A 1 107 ? 2.503 7.330 5.797 1.00 87.31 107 GLN A O 1
ATOM 830 N N . GLU A 1 108 ? 2.200 9.236 4.660 1.00 91.75 108 GLU A N 1
ATOM 831 C CA . GLU A 1 108 ? 1.885 10.036 5.849 1.00 91.75 108 GLU A CA 1
ATOM 832 C C . GLU A 1 108 ? 0.600 9.560 6.529 1.00 91.75 108 GLU A C 1
ATOM 834 O O . GLU A 1 108 ? 0.545 9.442 7.755 1.00 91.75 108 GLU A O 1
ATOM 839 N N . ASP A 1 109 ? -0.442 9.282 5.748 1.00 91.75 109 ASP A N 1
ATOM 840 C CA . ASP A 1 109 ? -1.720 8.816 6.276 1.00 91.75 109 ASP A CA 1
ATOM 841 C C . ASP A 1 109 ? -1.621 7.389 6.823 1.00 91.75 109 ASP A C 1
ATOM 843 O O . ASP A 1 109 ? -2.192 7.096 7.879 1.00 91.75 109 ASP A O 1
ATOM 847 N N . LEU A 1 110 ? -0.807 6.532 6.200 1.00 90.81 110 LEU A N 1
ATOM 848 C CA . LEU A 1 110 ? -0.490 5.209 6.733 1.00 90.81 110 LEU A CA 1
ATOM 849 C C . LEU A 1 110 ? 0.217 5.299 8.095 1.00 90.81 110 LEU A C 1
ATOM 851 O O . LEU A 1 110 ? -0.161 4.596 9.034 1.00 90.81 110 LEU A O 1
ATOM 855 N N . GLU A 1 111 ? 1.198 6.192 8.247 1.00 92.69 111 GLU A N 1
ATOM 856 C CA . GLU A 1 111 ? 1.871 6.414 9.533 1.00 92.69 111 GLU A CA 1
ATOM 857 C C . GLU A 1 111 ? 0.922 6.968 10.605 1.00 92.69 111 GLU A C 1
ATOM 859 O O . GLU A 1 111 ? 1.003 6.571 11.772 1.00 92.69 111 GLU A O 1
ATOM 864 N N . LYS A 1 112 ? -0.038 7.826 10.237 1.00 93.88 112 LYS A N 1
ATOM 865 C CA . LYS A 1 112 ? -1.082 8.289 11.170 1.00 93.88 112 LYS A CA 1
ATOM 866 C C . LYS A 1 112 ? -1.961 7.131 11.644 1.00 93.88 112 LYS A C 1
ATOM 868 O O . LYS A 1 112 ? -2.214 7.027 12.847 1.00 93.88 112 LYS A O 1
ATOM 873 N N . ILE A 1 113 ? -2.384 6.247 10.735 1.00 93.25 113 ILE A N 1
ATOM 874 C CA . ILE A 1 113 ? -3.166 5.044 11.064 1.00 93.25 113 ILE A CA 1
ATOM 875 C C . ILE A 1 113 ? -2.364 4.130 12.002 1.00 93.25 113 ILE A C 1
ATOM 877 O O . ILE A 1 113 ? -2.864 3.768 13.070 1.00 93.25 113 ILE A O 1
ATOM 881 N N . ARG A 1 114 ? -1.099 3.828 11.672 1.00 91.75 114 ARG A N 1
ATOM 882 C CA . ARG A 1 114 ? -0.178 3.053 12.528 1.00 91.75 114 ARG A CA 1
ATOM 883 C C . ARG A 1 114 ? -0.028 3.678 13.911 1.00 91.75 114 ARG A C 1
ATOM 885 O O . ARG A 1 114 ? -0.085 2.980 14.922 1.00 91.75 114 ARG A O 1
ATOM 892 N N . GLY A 1 115 ? 0.147 4.997 13.973 1.00 91.38 115 GLY A N 1
ATOM 893 C CA . GLY A 1 115 ? 0.257 5.747 15.221 1.00 91.38 115 GLY A CA 1
ATOM 894 C C . GLY A 1 115 ? -1.001 5.639 16.082 1.00 91.38 115 GLY A C 1
ATOM 895 O O . GLY A 1 115 ? -0.904 5.411 17.289 1.00 91.38 115 GLY A O 1
ATOM 896 N N . LYS A 1 116 ? -2.190 5.742 15.475 1.00 90.56 116 LYS A N 1
ATOM 897 C CA . LYS A 1 116 ? -3.462 5.564 16.189 1.00 90.56 116 LYS A CA 1
ATOM 898 C C . LYS A 1 116 ? -3.688 4.142 16.662 1.00 90.56 116 LYS A C 1
ATOM 900 O O . LYS A 1 116 ? -4.086 3.961 17.810 1.00 90.56 116 LYS A O 1
ATOM 905 N N . 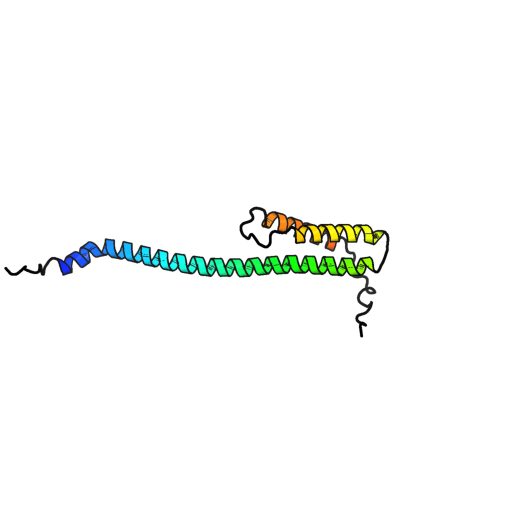PHE A 1 117 ? -3.371 3.154 15.835 1.00 89.19 117 PHE A N 1
ATOM 906 C CA . PHE A 1 117 ? -3.428 1.759 16.243 1.00 89.19 117 PHE A CA 1
ATOM 907 C C . PHE A 1 117 ? -2.493 1.482 17.433 1.00 89.19 117 PHE A C 1
ATOM 909 O O . PHE A 1 117 ? -2.946 0.968 18.452 1.00 89.19 117 PHE A O 1
ATOM 916 N N . LYS A 1 118 ? -1.230 1.934 17.381 1.00 88.69 118 LYS A N 1
ATOM 917 C CA . LYS A 1 118 ? -0.278 1.811 18.504 1.00 88.69 118 LYS A CA 1
ATOM 918 C C . LYS A 1 118 ? -0.790 2.461 19.790 1.00 88.69 118 LYS A C 1
ATOM 920 O O . LYS A 1 118 ? -0.603 1.923 20.879 1.00 88.69 118 LYS A O 1
ATOM 925 N N . GLN A 1 119 ? -1.435 3.623 19.676 1.00 85.88 119 GLN A N 1
ATOM 926 C CA . GLN A 1 119 ? -2.012 4.328 20.820 1.00 85.88 119 GLN A CA 1
ATOM 927 C C . GLN A 1 119 ? -3.119 3.501 21.496 1.00 85.88 119 GLN A C 1
ATOM 929 O O . GLN A 1 119 ? -3.180 3.459 22.723 1.00 85.88 119 GLN A O 1
ATOM 934 N N . LEU A 1 120 ? -3.947 2.815 20.702 1.00 83.25 120 LEU A N 1
ATOM 935 C CA . LEU A 1 120 ? -5.001 1.920 21.183 1.00 83.25 120 LEU A CA 1
ATOM 936 C C . LEU A 1 120 ? -4.438 0.656 21.840 1.00 83.25 120 LEU A C 1
ATOM 938 O O . LEU A 1 120 ? -4.901 0.281 22.914 1.00 83.25 120 LEU A O 1
ATOM 942 N N . THR A 1 121 ? -3.412 0.039 21.248 1.00 76.44 121 THR A N 1
ATOM 943 C CA . THR A 1 121 ? -2.792 -1.176 21.802 1.00 76.44 121 THR A CA 1
ATOM 944 C C . THR A 1 121 ? -1.975 -0.907 23.066 1.00 76.44 121 THR A C 1
ATOM 946 O O . THR A 1 121 ? -1.910 -1.756 23.943 1.00 76.44 121 THR A O 1
ATOM 949 N N . HIS A 1 122 ? -1.362 0.274 23.208 1.00 68.56 122 HIS A N 1
ATOM 950 C CA . HIS A 1 122 ? -0.644 0.644 24.437 1.00 68.56 122 HIS A CA 1
ATOM 951 C C . HIS A 1 122 ? -1.568 1.034 25.598 1.00 68.56 122 HIS A C 1
ATOM 953 O O . HIS A 1 122 ? -1.125 1.060 26.744 1.00 68.56 122 HIS A O 1
ATOM 959 N N . GLN A 1 123 ? -2.837 1.348 25.324 1.00 53.97 123 GLN A N 1
ATOM 960 C CA . GLN A 1 123 ? -3.843 1.617 26.354 1.00 53.97 123 GLN A CA 1
ATOM 961 C C . GLN A 1 123 ? -4.539 0.349 26.867 1.00 53.97 123 GLN A C 1
ATOM 963 O O . GLN A 1 123 ? -5.400 0.455 27.748 1.00 53.97 123 GLN A O 1
ATOM 968 N N . GLU A 1 124 ? -4.174 -0.836 26.370 1.00 43.25 124 GLU A N 1
ATOM 969 C CA . GLU A 1 124 ? -4.624 -2.091 26.960 1.00 43.25 124 GLU A CA 1
ATOM 970 C C . GLU A 1 124 ? -3.676 -2.557 28.077 1.00 43.25 124 GLU A C 1
ATOM 972 O O . GLU A 1 124 ? -2.490 -2.785 27.828 1.00 43.25 124 GLU A O 1
ATOM 977 N N . PRO A 1 125 ? -4.176 -2.722 29.317 1.00 42.38 125 PRO A N 1
ATOM 978 C CA . PRO A 1 125 ? -3.548 -3.641 30.251 1.00 42.38 125 PRO A CA 1
ATOM 979 C C . PRO A 1 125 ? -3.702 -5.068 29.701 1.00 42.38 125 PRO A C 1
ATOM 981 O O . PRO A 1 125 ? -4.612 -5.323 28.914 1.00 42.38 125 PRO A O 1
ATOM 984 N N . GLU A 1 126 ? -2.801 -5.959 30.119 1.00 37.50 126 GLU A N 1
ATOM 985 C CA . GLU A 1 126 ? -2.818 -7.415 29.905 1.00 37.50 126 GLU A CA 1
ATOM 986 C C . GLU A 1 126 ? -4.209 -8.011 29.607 1.00 37.50 126 GLU A C 1
ATOM 988 O O . GLU A 1 126 ? -5.183 -7.620 30.265 1.00 37.50 126 GLU A O 1
ATOM 993 N N . PRO A 1 127 ? -4.316 -9.019 28.715 1.00 43.47 127 PRO A N 1
ATOM 994 C CA . PRO A 1 127 ? -5.573 -9.726 28.527 1.00 43.47 127 PRO A CA 1
ATOM 995 C C . PRO A 1 127 ? -6.052 -10.248 29.883 1.00 43.47 127 PRO A C 1
ATOM 997 O O . PRO A 1 127 ? -5.439 -11.134 30.476 1.00 43.47 127 PRO A O 1
ATOM 1000 N N . ALA A 1 128 ? -7.155 -9.688 30.390 1.00 42.56 128 ALA A N 1
ATOM 1001 C CA . ALA A 1 128 ? -7.778 -10.203 31.594 1.00 42.56 128 ALA A CA 1
ATOM 1002 C C . ALA A 1 128 ? -8.116 -11.684 31.330 1.00 42.56 128 ALA A C 1
ATOM 1004 O O . ALA A 1 128 ? -8.869 -11.964 30.388 1.00 42.56 128 ALA A O 1
ATOM 1005 N N . PRO A 1 129 ? -7.609 -12.631 32.142 1.00 46.41 129 PRO A N 1
ATOM 1006 C CA . PRO A 1 129 ? -7.690 -14.069 31.861 1.00 46.41 129 PRO A CA 1
ATOM 1007 C C . PRO A 1 129 ? -9.127 -14.617 31.775 1.00 46.41 129 PRO A C 1
ATOM 1009 O O . PRO A 1 129 ? -9.333 -15.749 31.350 1.00 46.41 129 PRO A O 1
ATOM 1012 N N . ASN A 1 130 ? -10.135 -13.802 32.102 1.00 42.19 130 ASN A N 1
ATOM 1013 C CA . ASN A 1 130 ? -11.543 -14.185 32.105 1.00 42.19 130 ASN A CA 1
ATOM 1014 C C . ASN A 1 130 ? -12.365 -13.680 30.901 1.00 42.19 130 ASN A C 1
ATOM 1016 O O . ASN A 1 130 ? -13.542 -14.018 30.820 1.00 42.19 130 ASN A O 1
ATOM 1020 N N . CYS A 1 131 ? -11.800 -12.909 29.957 1.00 41.12 131 CYS A N 1
ATOM 1021 C CA . CYS A 1 131 ? -12.555 -12.443 28.774 1.00 41.12 131 CYS A CA 1
ATOM 1022 C C . CYS A 1 131 ? -12.383 -13.348 27.535 1.00 41.12 131 CYS A C 1
ATOM 1024 O O . CYS A 1 131 ? -13.252 -13.378 26.669 1.00 41.12 131 CYS A O 1
ATOM 1026 N N . MET A 1 132 ? -11.326 -14.169 27.476 1.00 39.53 132 MET A N 1
ATOM 1027 C CA . MET A 1 132 ? -11.147 -15.167 26.404 1.00 39.53 132 MET A CA 1
ATOM 1028 C C . MET A 1 132 ? -12.128 -16.355 26.475 1.00 39.53 132 MET A C 1
ATOM 1030 O O . MET A 1 132 ? -12.190 -17.141 25.535 1.00 39.53 132 MET A O 1
ATOM 1034 N N . TYR A 1 133 ? -12.915 -16.485 27.549 1.00 40.66 133 TYR A N 1
ATOM 1035 C CA . TYR A 1 133 ? -13.827 -17.619 27.754 1.00 40.66 133 TYR A CA 1
ATOM 1036 C C . TYR A 1 133 ? -15.314 -17.303 27.559 1.00 40.66 133 TYR A C 1
ATOM 1038 O O . TYR A 1 133 ? -16.150 -18.198 27.683 1.00 40.66 133 TYR A O 1
ATOM 1046 N N . LEU A 1 134 ? -15.684 -16.071 27.203 1.00 37.38 134 LEU A N 1
ATOM 1047 C CA . LEU A 1 134 ? -17.081 -15.752 26.910 1.00 37.38 134 LEU A CA 1
ATOM 1048 C C . LEU A 1 134 ? -17.412 -16.041 25.437 1.00 37.38 134 LEU A C 1
ATOM 1050 O O . LEU A 1 134 ? -17.576 -15.153 24.610 1.00 37.38 134 LEU A O 1
ATOM 1054 N N . LYS A 1 135 ? -17.614 -17.345 25.204 1.00 39.88 135 LYS A N 1
ATOM 1055 C CA . LYS A 1 135 ? -18.656 -17.918 24.340 1.00 39.88 135 LYS A CA 1
ATOM 1056 C C . LYS A 1 135 ? -18.399 -17.953 22.826 1.00 39.88 135 LYS A C 1
ATOM 1058 O O . LYS A 1 135 ? -19.179 -17.441 22.029 1.00 39.88 135 LYS A O 1
ATOM 1063 N N . ILE A 1 136 ? -17.438 -18.792 22.431 1.00 39.81 136 ILE A N 1
ATOM 1064 C CA . ILE A 1 136 ? -17.657 -19.714 21.300 1.00 39.81 136 ILE A CA 1
ATOM 1065 C C . ILE A 1 136 ? -18.631 -20.807 21.784 1.00 39.81 136 ILE A C 1
ATOM 1067 O O . ILE A 1 136 ? -18.270 -21.954 21.995 1.00 39.81 136 ILE A O 1
ATOM 1071 N N . GLU A 1 137 ? -19.873 -20.415 22.045 1.00 40.59 137 GLU A N 1
ATOM 1072 C CA . GLU A 1 137 ? -21.036 -21.301 22.003 1.00 40.59 137 GLU A CA 1
ATOM 1073 C C . GLU A 1 137 ? -22.112 -20.524 21.252 1.00 40.59 137 GLU A C 1
ATOM 1075 O O . GLU A 1 137 ? -23.023 -19.926 21.825 1.00 40.59 137 GLU A O 1
ATOM 1080 N N . ALA A 1 138 ? -21.950 -20.487 19.936 1.00 36.03 138 ALA A N 1
ATOM 1081 C CA . ALA A 1 138 ? -23.014 -20.162 19.009 1.00 36.03 138 ALA A CA 1
ATOM 1082 C C . ALA A 1 138 ? -23.254 -21.412 18.153 1.00 36.03 138 ALA A C 1
ATOM 1084 O O . ALA A 1 138 ? -22.777 -21.480 17.029 1.00 36.03 138 ALA A O 1
ATOM 1085 N N . LYS A 1 139 ? -24.014 -22.346 18.748 1.00 37.25 139 LYS A N 1
ATOM 1086 C CA . LYS A 1 139 ? -24.597 -23.579 18.185 1.00 37.25 139 LYS A CA 1
ATOM 1087 C C . LYS A 1 139 ? -23.670 -24.692 17.696 1.00 37.25 139 LYS A C 1
ATOM 1089 O O . LYS A 1 139 ? -22.782 -24.443 16.863 1.00 37.25 139 LYS A O 1
#

pLDDT: mean 79.27, std 18.68, range [35.53, 97.12]

Sequence (139 aa):
MAAAASEGSDMFDEIVMADERFHGEGYQEGYAEGSHVGVVEGRRYGLLHGAKIGSEIGCYLGFALTWQCLLQNCPDEKNSKKIKALDSLIGMIQKFPYEDPTYDKLQEDLEKIRGKFKQLTHQEPEPAPNCMYLKIEAK

InterPro domains:
  IPR019191 Essential protein Yae1, N-terminal [PF09811] (26-64)
  IPR052436 LTO1 complex adapter protein [PTHR28532] (2-121)

Secondary structure (DSSP, 8-state):
------TTSSHHHHHHTHHHHHHHHHHHHHHHHHHHHHHHHHHHHHHHHHHHHHHHHHHHHHHHHHHHHHHHTS--HHHHHHHHHHHHHHHHHHTS-SS-TT-TTHHHHHHHHHHHHHHHHHT--S--TTTTTS-----